Protein AF-A0A9N9K4D1-F1 (afdb_monomer_lite)

Sequence (151 aa):
GSLPDEQDFEDFVATLTITPLHAVIENVVPFFRRSTDPDLLTKFQVMIRQCEQNSAFESTFMRVCDALDMLQRVEKALRFDKRLMDEYLRAMQFDNASASHQQVWNGLQRFLNEECDPITKRGMERVFAEQKASDEFGLSDEVLAVAYSLI

Radius of gyration: 17.51 Å; chains: 1; bounding box: 44×32×50 Å

pLDDT: mean 74.33, std 14.64, range [34.03, 94.19]

Organism: NCBI:txid1348616

Structure (mmCIF, N/CA/C/O backbone):
data_AF-A0A9N9K4D1-F1
#
_entry.id   AF-A0A9N9K4D1-F1
#
loop_
_atom_site.group_PDB
_atom_site.id
_atom_site.type_symbol
_atom_site.label_atom_id
_atom_site.label_alt_id
_atom_site.label_comp_id
_atom_site.label_asym_id
_atom_site.label_entity_id
_atom_site.label_seq_id
_atom_site.pdbx_PDB_ins_code
_atom_site.Cartn_x
_atom_site.Cartn_y
_atom_site.Cartn_z
_atom_site.occupancy
_atom_site.B_iso_or_equiv
_atom_site.auth_seq_id
_atom_site.auth_comp_id
_atom_site.auth_asym_id
_atom_site.auth_atom_id
_atom_site.pdbx_PDB_model_num
ATOM 1 N N . GLY A 1 1 ? 15.802 6.070 -19.391 1.00 34.03 1 GLY A N 1
ATOM 2 C CA . GLY A 1 1 ? 15.276 6.917 -18.313 1.00 34.03 1 GLY A CA 1
ATOM 3 C C . GLY A 1 1 ? 15.960 6.472 -17.054 1.00 34.03 1 GLY A C 1
ATOM 4 O O . GLY A 1 1 ? 15.953 5.274 -16.799 1.00 34.03 1 GLY A O 1
ATOM 5 N N . SER A 1 2 ? 16.657 7.377 -16.378 1.00 35.16 2 SER A N 1
ATOM 6 C CA . SER A 1 2 ? 17.198 7.124 -15.044 1.00 35.16 2 SER A CA 1
ATOM 7 C C . SER A 1 2 ? 16.043 6.865 -14.076 1.00 35.16 2 SER A C 1
ATOM 9 O O . SER A 1 2 ? 14.958 7.420 -14.248 1.00 35.16 2 SER A O 1
ATOM 11 N N . LEU A 1 3 ? 16.275 5.962 -13.123 1.00 39.91 3 LEU A N 1
ATOM 12 C CA . LEU A 1 3 ? 15.374 5.708 -12.000 1.00 39.91 3 LEU A CA 1
ATOM 13 C C . LEU A 1 3 ? 15.122 7.025 -11.234 1.00 39.91 3 LEU A C 1
ATOM 15 O O . LEU A 1 3 ? 15.994 7.893 -11.269 1.00 39.91 3 LEU A O 1
ATOM 19 N N . PRO A 1 4 ? 13.955 7.190 -10.586 1.00 44.19 4 PRO A N 1
ATOM 20 C CA . PRO A 1 4 ? 13.708 8.324 -9.695 1.00 44.19 4 PRO A CA 1
ATOM 21 C C . PRO A 1 4 ? 14.766 8.359 -8.581 1.00 44.19 4 PRO A C 1
ATOM 23 O O . PRO A 1 4 ? 15.191 7.298 -8.114 1.00 44.19 4 PRO A O 1
ATOM 26 N N . ASP A 1 5 ? 15.217 9.561 -8.216 1.00 55.72 5 ASP A N 1
ATOM 27 C CA . ASP A 1 5 ? 16.294 9.752 -7.248 1.00 55.72 5 ASP A CA 1
ATOM 28 C C . ASP A 1 5 ? 15.827 9.367 -5.831 1.00 55.72 5 ASP A C 1
ATOM 30 O O . ASP A 1 5 ? 14.640 9.400 -5.506 1.00 55.72 5 ASP A O 1
ATOM 34 N N . GLU A 1 6 ? 16.787 8.981 -4.985 1.00 49.94 6 GLU A N 1
ATOM 35 C CA . GLU A 1 6 ? 16.603 8.527 -3.591 1.00 49.94 6 GLU A CA 1
ATOM 36 C C . GLU A 1 6 ? 15.783 9.530 -2.752 1.00 49.94 6 GLU A C 1
ATOM 38 O O . GLU A 1 6 ? 14.983 9.138 -1.906 1.00 49.94 6 GLU A O 1
ATOM 43 N N . GLN A 1 7 ? 15.929 10.819 -3.070 1.00 46.53 7 GLN A N 1
ATOM 44 C CA . GLN A 1 7 ? 15.251 11.953 -2.443 1.00 46.53 7 GLN A CA 1
ATOM 45 C C . GLN A 1 7 ? 13.727 11.925 -2.651 1.00 46.53 7 GLN A C 1
ATOM 47 O O . GLN A 1 7 ? 12.960 12.197 -1.733 1.00 46.53 7 GLN A O 1
ATOM 52 N N . ASP A 1 8 ? 13.280 11.534 -3.843 1.00 50.09 8 ASP A N 1
ATOM 53 C CA . ASP A 1 8 ? 11.873 11.656 -4.229 1.00 50.09 8 ASP A CA 1
ATOM 54 C C . ASP A 1 8 ? 11.002 10.544 -3.620 1.00 50.09 8 ASP A C 1
ATOM 56 O O . ASP A 1 8 ? 9.782 10.658 -3.510 1.00 50.09 8 ASP A O 1
ATOM 60 N N . PHE A 1 9 ? 11.635 9.438 -3.222 1.00 49.41 9 PHE A N 1
ATOM 61 C CA . PHE A 1 9 ? 10.978 8.325 -2.541 1.00 49.41 9 PHE A CA 1
ATOM 62 C C . PHE A 1 9 ? 10.927 8.534 -1.019 1.00 49.41 9 PHE A C 1
ATOM 64 O O . PHE A 1 9 ? 10.004 8.048 -0.364 1.00 49.41 9 PHE A O 1
ATOM 71 N N . GLU A 1 10 ? 11.886 9.271 -0.446 1.00 48.44 10 GLU A N 1
ATOM 72 C CA . GLU A 1 10 ? 11.836 9.712 0.955 1.00 48.44 10 GLU A CA 1
ATOM 73 C C . GLU A 1 10 ? 10.666 10.680 1.193 1.00 48.44 10 GLU A C 1
ATOM 75 O O . GLU A 1 10 ? 9.950 10.539 2.187 1.00 48.44 10 GLU A O 1
ATOM 80 N N . ASP A 1 11 ? 10.396 11.580 0.243 1.00 48.16 11 ASP A N 1
ATOM 81 C CA . ASP A 1 11 ? 9.263 12.512 0.307 1.00 48.16 11 ASP A CA 1
ATOM 82 C C . ASP A 1 11 ? 7.894 11.801 0.228 1.00 48.16 11 ASP A C 1
ATOM 84 O O . ASP A 1 11 ? 6.954 12.187 0.931 1.00 48.16 11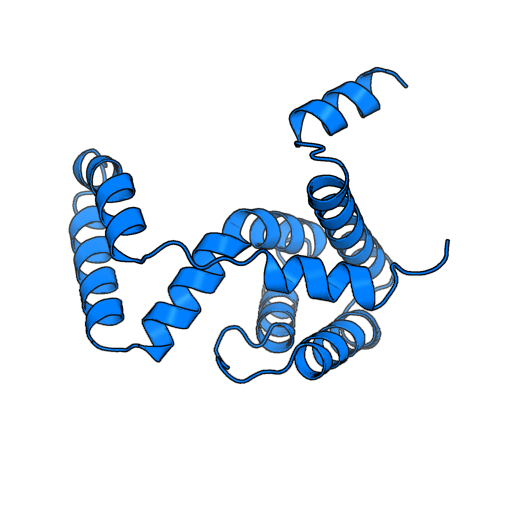 ASP A O 1
ATOM 88 N N . PHE A 1 12 ? 7.788 10.705 -0.538 1.00 49.97 12 PHE A N 1
ATOM 89 C CA . PHE A 1 12 ? 6.596 9.840 -0.589 1.00 49.97 12 PHE A CA 1
ATOM 90 C C . PHE A 1 12 ? 6.286 9.183 0.767 1.00 49.97 12 PHE A C 1
ATOM 92 O O . PHE A 1 12 ? 5.137 9.123 1.204 1.00 49.97 12 PHE A O 1
ATOM 99 N N . VAL A 1 13 ? 7.307 8.702 1.479 1.00 51.03 13 VAL A N 1
ATOM 100 C CA . VAL A 1 13 ? 7.095 8.083 2.797 1.00 51.03 13 VAL A CA 1
ATOM 101 C C . VAL A 1 13 ? 6.852 9.146 3.875 1.00 51.03 13 VAL A C 1
ATOM 103 O O . VAL A 1 13 ? 6.092 8.905 4.814 1.00 51.03 13 VAL A O 1
ATOM 106 N N . ALA A 1 14 ? 7.422 10.344 3.724 1.00 43.22 14 ALA A N 1
ATOM 107 C CA . ALA A 1 14 ? 7.186 11.475 4.619 1.00 43.22 14 ALA A CA 1
ATOM 108 C C . ALA A 1 14 ? 5.772 12.083 4.488 1.00 43.22 14 ALA A C 1
ATOM 110 O O . ALA A 1 14 ? 5.254 12.631 5.462 1.00 43.22 14 ALA A O 1
ATOM 111 N N . THR A 1 15 ? 5.127 11.962 3.321 1.00 46.03 15 THR A N 1
ATOM 112 C CA . THR A 1 15 ? 3.741 12.413 3.074 1.00 46.03 15 THR A CA 1
ATOM 113 C C . THR A 1 15 ? 2.665 11.446 3.572 1.00 46.03 15 THR A C 1
ATOM 115 O O . THR A 1 15 ? 1.489 11.812 3.596 1.00 46.03 15 THR A O 1
ATOM 118 N N . LEU A 1 16 ? 3.044 10.277 4.104 1.00 48.91 16 LEU A N 1
ATOM 119 C CA . LEU A 1 16 ? 2.185 9.438 4.951 1.00 48.91 16 LEU A CA 1
ATOM 120 C C . LEU A 1 16 ? 1.978 10.105 6.326 1.00 48.91 16 LEU A C 1
ATOM 122 O O . LEU A 1 16 ? 2.314 9.558 7.380 1.00 48.91 16 LEU A O 1
ATOM 126 N N . THR A 1 17 ? 1.450 11.330 6.341 1.00 47.69 17 THR A N 1
ATOM 127 C CA . THR A 1 17 ? 0.908 11.943 7.552 1.00 47.69 17 THR A CA 1
ATOM 128 C C . THR A 1 17 ? -0.265 11.098 8.016 1.00 47.69 17 THR A C 1
ATOM 130 O O . THR A 1 17 ? -1.346 11.161 7.440 1.00 47.69 17 THR A O 1
ATOM 133 N N . ILE A 1 18 ? -0.027 10.310 9.064 1.00 55.22 18 ILE A N 1
ATOM 134 C CA . ILE A 1 18 ? -1.015 9.405 9.646 1.00 55.22 18 ILE A CA 1
ATOM 135 C C . ILE A 1 18 ? -2.240 10.222 10.058 1.00 55.22 18 ILE A C 1
ATOM 137 O O . ILE A 1 18 ? -2.186 11.014 11.007 1.00 55.22 18 ILE A O 1
ATOM 141 N N . THR A 1 19 ? -3.357 10.025 9.357 1.00 63.09 19 THR A N 1
ATOM 142 C CA . THR A 1 19 ? -4.639 10.581 9.794 1.00 63.09 19 THR A CA 1
ATOM 143 C C . THR A 1 19 ? -4.954 9.994 11.173 1.00 63.09 19 THR A C 1
ATOM 145 O O . THR A 1 19 ? -4.863 8.782 11.351 1.00 63.09 19 THR A O 1
ATOM 148 N N . PRO A 1 20 ? -5.325 10.788 12.189 1.00 68.12 20 PRO A N 1
ATOM 149 C CA . PRO A 1 20 ? -5.636 10.230 13.499 1.00 68.12 20 PRO A CA 1
ATOM 150 C C . PRO A 1 20 ? -6.768 9.195 13.411 1.00 68.12 20 PRO A C 1
ATOM 152 O O . PRO A 1 20 ? -7.814 9.483 12.826 1.00 68.12 20 PRO A O 1
ATOM 155 N N . LEU A 1 21 ? -6.603 8.023 14.040 1.00 73.12 21 LEU A N 1
ATOM 156 C CA . LEU A 1 21 ? -7.580 6.925 13.984 1.00 73.12 21 LEU A CA 1
ATOM 157 C C . LEU A 1 21 ? -9.007 7.391 14.329 1.00 73.12 21 LEU A C 1
ATOM 159 O O . LEU A 1 21 ? -9.966 7.014 13.657 1.00 73.12 21 LEU A O 1
ATOM 163 N N . HIS A 1 22 ? -9.156 8.260 15.335 1.00 77.31 22 HIS A N 1
ATOM 164 C CA . HIS A 1 22 ? -10.460 8.803 15.730 1.00 77.31 22 HIS A CA 1
ATOM 165 C C . HIS A 1 22 ? -11.156 9.568 14.591 1.00 77.31 22 HIS A C 1
ATOM 167 O O . HIS A 1 22 ? -12.356 9.395 14.384 1.00 77.31 22 HIS A O 1
ATOM 173 N N . ALA A 1 23 ? -10.406 10.353 13.814 1.00 72.00 23 ALA A N 1
ATOM 174 C CA . ALA A 1 23 ? -10.939 11.113 12.691 1.00 72.00 23 ALA A CA 1
ATOM 175 C C . ALA A 1 23 ? -11.373 10.181 11.553 1.00 72.00 23 ALA A C 1
ATOM 177 O O . ALA A 1 23 ? -12.410 10.405 10.930 1.00 72.00 23 ALA A O 1
ATOM 178 N N . VAL A 1 24 ? -10.634 9.094 11.308 1.00 71.19 24 VAL A N 1
ATOM 179 C CA . VAL A 1 24 ? -11.053 8.065 10.345 1.00 71.19 24 VAL A CA 1
ATOM 180 C C . VAL A 1 24 ? -12.365 7.430 10.796 1.00 71.19 24 VAL A C 1
ATOM 182 O O . VAL A 1 24 ? -13.329 7.422 10.031 1.00 71.19 24 VAL A O 1
ATOM 185 N N . ILE A 1 25 ? -12.442 6.973 12.050 1.00 79.06 25 ILE A N 1
ATOM 186 C CA . ILE A 1 25 ? -13.633 6.317 12.611 1.00 79.06 25 ILE A CA 1
ATOM 187 C C . ILE A 1 25 ? -14.876 7.193 12.451 1.00 79.06 25 ILE A C 1
ATOM 189 O O . ILE A 1 25 ? -15.893 6.718 11.943 1.00 79.06 25 ILE A O 1
ATOM 193 N N . GLU A 1 26 ? -14.813 8.462 12.854 1.00 79.00 26 GLU A N 1
ATOM 194 C CA . GLU A 1 26 ? -15.959 9.375 12.773 1.00 79.00 26 GLU A CA 1
ATOM 195 C C . GLU A 1 26 ? -16.480 9.540 11.341 1.00 79.00 26 GLU A C 1
ATOM 197 O O . GLU A 1 26 ? -17.696 9.545 11.123 1.00 79.00 26 GLU A O 1
ATOM 202 N N . ASN A 1 27 ? -15.576 9.590 10.361 1.00 73.88 27 ASN A N 1
ATOM 203 C CA . ASN A 1 27 ? -15.927 9.741 8.953 1.00 73.88 27 ASN A CA 1
ATOM 204 C C . ASN A 1 27 ? -16.501 8.458 8.335 1.00 73.88 27 ASN A C 1
ATOM 206 O O . ASN A 1 27 ? -17.411 8.536 7.506 1.00 73.88 27 ASN A O 1
ATOM 210 N N . VAL A 1 28 ? -16.023 7.275 8.739 1.00 77.56 28 VAL A N 1
ATOM 211 C CA . VAL A 1 28 ? -16.458 6.007 8.125 1.00 77.56 28 VAL A CA 1
ATOM 212 C C . VAL A 1 28 ? -17.631 5.318 8.832 1.00 77.56 28 VAL A C 1
ATOM 214 O O . VAL A 1 28 ? -18.403 4.610 8.181 1.00 77.56 28 VAL A O 1
ATOM 217 N N . VAL A 1 29 ? -17.851 5.552 10.132 1.00 79.62 29 VAL A N 1
ATOM 218 C CA . VAL A 1 29 ? -18.969 4.960 10.902 1.00 79.62 29 VAL A CA 1
ATOM 219 C C . VAL A 1 29 ? -20.342 5.115 10.221 1.00 79.62 29 VAL A C 1
ATOM 221 O O . VAL A 1 29 ? -21.105 4.140 10.211 1.00 79.62 29 VAL A O 1
ATOM 224 N N . PRO A 1 30 ? -20.706 6.276 9.634 1.00 82.12 30 PRO A N 1
ATOM 225 C CA . PRO A 1 30 ? -21.982 6.434 8.939 1.00 82.12 30 PRO A CA 1
ATOM 226 C C . PRO A 1 30 ? -22.181 5.468 7.764 1.00 82.12 30 PRO A C 1
ATOM 228 O O . PRO A 1 30 ? -23.315 5.054 7.527 1.00 82.12 30 PRO A O 1
ATOM 231 N N . PHE A 1 31 ? -21.116 5.080 7.056 1.00 81.38 31 PHE A N 1
ATOM 232 C CA . PHE A 1 31 ? -21.191 4.122 5.947 1.00 81.38 31 PHE A CA 1
ATOM 233 C C . PHE A 1 31 ? -21.509 2.719 6.458 1.00 81.38 31 PHE A C 1
ATOM 235 O O . PHE A 1 31 ? -22.443 2.080 5.977 1.00 81.38 31 PHE A O 1
ATOM 242 N N . PHE A 1 32 ? -20.812 2.281 7.507 1.00 79.81 32 PHE A N 1
ATOM 243 C CA . PHE A 1 32 ? -21.044 0.979 8.129 1.00 79.81 32 PHE A CA 1
ATOM 244 C C . PHE A 1 32 ? -22.442 0.858 8.742 1.00 79.81 32 PHE A C 1
ATOM 246 O O . PHE A 1 32 ? -23.068 -0.193 8.639 1.00 79.81 32 PHE A O 1
ATOM 253 N N . ARG A 1 33 ? -22.979 1.944 9.315 1.00 77.94 33 ARG A N 1
ATOM 254 C CA . ARG A 1 33 ? -24.358 1.986 9.840 1.00 77.94 33 ARG A CA 1
ATOM 255 C C . ARG A 1 33 ? -25.437 1.895 8.760 1.00 77.94 33 ARG A C 1
ATOM 257 O O . ARG A 1 33 ? -26.556 1.504 9.071 1.00 77.94 33 ARG A O 1
ATOM 264 N N . ARG A 1 34 ? -25.130 2.310 7.529 1.00 81.25 34 ARG A N 1
ATOM 265 C CA . ARG A 1 34 ? -26.060 2.297 6.385 1.00 81.25 34 ARG A CA 1
ATOM 266 C C . ARG A 1 34 ? -25.901 1.056 5.507 1.00 81.25 34 ARG A C 1
ATOM 268 O O . ARG A 1 34 ? -26.637 0.916 4.534 1.00 81.25 34 ARG A O 1
ATOM 275 N N . SER A 1 35 ? -24.944 0.190 5.831 1.00 82.00 35 SER A N 1
ATOM 276 C CA . SER A 1 35 ? -24.709 -1.054 5.110 1.00 82.00 35 SER A CA 1
ATOM 277 C C . SER A 1 35 ? -25.934 -1.965 5.169 1.00 82.00 35 SER A C 1
ATOM 279 O O . SER A 1 35 ? -26.612 -2.055 6.191 1.00 82.00 35 SER A O 1
ATOM 281 N N . THR A 1 36 ? -26.193 -2.668 4.070 1.00 79.56 36 THR A N 1
ATOM 282 C CA . THR A 1 36 ? -27.192 -3.740 4.004 1.00 79.56 36 THR A CA 1
ATOM 283 C C . THR A 1 36 ? -26.685 -5.052 4.609 1.00 79.56 36 THR A C 1
ATOM 285 O O . THR A 1 36 ? -27.492 -5.944 4.862 1.00 79.56 36 THR A O 1
ATOM 288 N N . ASP A 1 37 ? -25.376 -5.170 4.861 1.00 83.12 37 ASP A N 1
ATOM 289 C CA . ASP A 1 37 ? -24.777 -6.275 5.615 1.00 83.12 37 ASP A CA 1
ATOM 290 C C . ASP A 1 37 ? -24.899 -6.000 7.130 1.00 83.12 37 ASP A C 1
ATOM 292 O O . ASP A 1 37 ? -24.256 -5.065 7.629 1.00 83.12 37 ASP A O 1
ATOM 296 N N . PRO A 1 38 ? -25.695 -6.798 7.870 1.00 77.06 38 PRO A N 1
ATOM 297 C CA . PRO A 1 38 ? -25.948 -6.588 9.293 1.00 77.06 38 PRO A CA 1
ATOM 298 C C . PRO A 1 38 ? -24.712 -6.820 10.174 1.00 77.06 38 PRO A C 1
ATOM 300 O O . PRO A 1 38 ? -24.630 -6.247 11.260 1.00 77.06 38 PRO A O 1
ATOM 303 N N . ASP A 1 39 ? -23.735 -7.604 9.714 1.00 85.88 39 ASP A N 1
ATOM 304 C CA . ASP A 1 39 ? -22.543 -7.937 10.499 1.00 85.88 39 ASP A CA 1
ATOM 305 C C . ASP A 1 39 ? -21.414 -6.925 10.301 1.00 85.88 39 ASP A C 1
ATOM 307 O O . ASP A 1 39 ? -20.457 -6.890 11.080 1.00 85.88 39 ASP A O 1
ATOM 311 N N . LEU A 1 40 ? -21.488 -6.108 9.250 1.00 79.88 40 LEU A N 1
ATOM 312 C CA . LEU A 1 40 ? -20.390 -5.235 8.850 1.00 79.88 40 LEU A CA 1
ATOM 313 C C . LEU A 1 40 ? -20.070 -4.187 9.923 1.00 79.88 40 LEU A C 1
ATOM 315 O O . LEU A 1 40 ? -18.902 -3.953 10.230 1.00 79.88 40 LEU A O 1
ATOM 319 N N . LEU A 1 41 ? -21.099 -3.608 10.551 1.00 82.38 41 LEU A N 1
ATOM 320 C CA . LEU A 1 41 ? -20.918 -2.664 11.65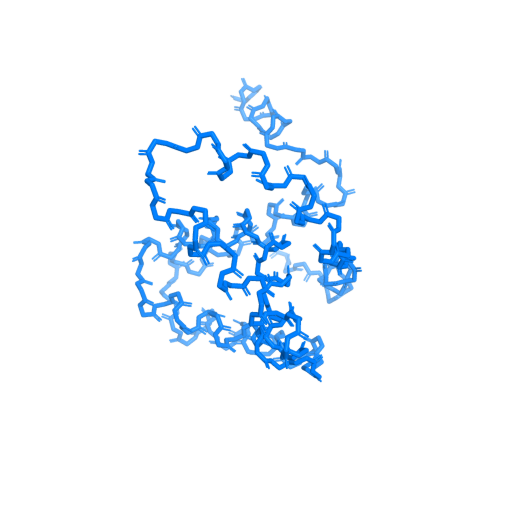5 1.00 82.38 41 LEU A CA 1
ATOM 321 C C . LEU A 1 41 ? -20.275 -3.339 12.872 1.00 82.38 41 LEU A C 1
ATOM 323 O O . LEU A 1 41 ? -19.384 -2.764 13.495 1.00 82.38 41 LEU A O 1
ATOM 327 N N . THR A 1 42 ? -20.694 -4.561 13.200 1.00 85.88 42 THR A N 1
ATOM 328 C CA . THR A 1 42 ? -20.127 -5.323 14.318 1.00 85.88 42 THR A CA 1
ATOM 329 C C . THR A 1 42 ? -18.667 -5.684 14.055 1.00 85.88 42 THR A C 1
ATOM 331 O O . THR A 1 42 ? -17.827 -5.482 14.929 1.00 85.88 42 THR A O 1
ATOM 334 N N . LYS A 1 43 ? -18.331 -6.145 12.845 1.00 84.12 43 LYS A N 1
ATOM 335 C CA . LYS A 1 43 ? -16.945 -6.428 12.435 1.00 84.12 43 LYS A CA 1
ATOM 336 C C . LYS A 1 43 ? -16.076 -5.173 12.507 1.00 84.12 43 LYS A C 1
ATOM 338 O O . LYS A 1 43 ? -14.987 -5.226 13.072 1.00 84.12 43 LYS A O 1
ATOM 343 N N . PHE A 1 44 ? -16.583 -4.040 12.017 1.00 83.81 44 PHE A N 1
ATOM 344 C CA . PHE A 1 44 ? -15.899 -2.753 12.119 1.00 83.81 44 PHE A CA 1
ATOM 345 C C . PHE A 1 44 ? -15.643 -2.363 13.584 1.00 83.81 44 PHE A C 1
ATOM 347 O O . PHE A 1 44 ? -14.519 -2.040 13.948 1.00 83.81 44 PHE A O 1
ATOM 354 N N . GLN A 1 45 ? -16.643 -2.478 14.462 1.00 81.94 45 GLN A N 1
ATOM 355 C CA . GLN A 1 45 ? -16.484 -2.192 15.895 1.00 81.94 45 GLN A CA 1
ATOM 356 C C . GLN A 1 45 ? -15.467 -3.111 16.586 1.00 81.94 45 GLN A C 1
ATOM 358 O O . GLN A 1 45 ? -14.715 -2.652 17.444 1.00 81.94 45 GLN A O 1
ATOM 363 N N . VAL A 1 46 ? -15.432 -4.399 16.228 1.00 85.62 46 VAL A N 1
ATOM 364 C CA . VAL A 1 46 ? -14.424 -5.342 16.739 1.00 85.62 46 VAL A CA 1
ATOM 365 C C . VAL A 1 46 ? -13.025 -4.923 16.292 1.00 85.62 46 VAL A C 1
ATOM 367 O O . VAL A 1 46 ? -12.115 -4.898 17.115 1.00 85.62 46 VAL A O 1
ATOM 370 N N . MET A 1 47 ? -12.864 -4.548 15.024 1.00 84.19 47 MET A N 1
ATOM 371 C CA . MET A 1 47 ? -11.593 -4.080 14.471 1.00 84.19 47 MET A CA 1
ATOM 372 C C . MET A 1 47 ? -11.103 -2.801 15.162 1.00 84.19 47 MET A C 1
ATOM 374 O O . MET A 1 47 ? -9.953 -2.750 15.582 1.00 84.19 47 MET A O 1
ATOM 378 N N . ILE A 1 48 ? -11.979 -1.813 15.373 1.00 85.12 48 ILE A N 1
ATOM 379 C CA . ILE A 1 48 ? -11.619 -0.578 16.089 1.00 85.12 48 ILE A CA 1
ATOM 380 C C . ILE A 1 48 ? -11.164 -0.866 17.520 1.00 85.12 48 ILE A C 1
ATOM 382 O O . ILE A 1 48 ? -10.139 -0.343 17.947 1.00 85.12 48 ILE A O 1
ATOM 386 N N . ARG A 1 49 ? -11.851 -1.763 18.239 1.00 85.81 49 ARG A N 1
ATOM 387 C CA . ARG A 1 49 ? -11.409 -2.181 19.579 1.00 85.81 49 ARG A CA 1
ATOM 388 C C . ARG A 1 49 ? -10.029 -2.835 19.569 1.00 85.81 49 ARG A C 1
ATOM 390 O O . ARG A 1 49 ? -9.292 -2.681 20.534 1.00 85.81 49 ARG A O 1
ATOM 397 N N . GLN A 1 50 ? -9.683 -3.577 18.516 1.00 84.50 50 GLN A N 1
ATOM 398 C CA . GLN A 1 50 ? -8.341 -4.148 18.373 1.00 84.50 50 GLN A CA 1
ATOM 399 C C . GLN A 1 50 ? -7.291 -3.057 18.138 1.00 84.50 50 GLN A C 1
ATOM 401 O O . GLN A 1 50 ? -6.225 -3.131 18.743 1.00 84.50 50 GLN A O 1
ATOM 406 N N . CYS A 1 51 ? -7.595 -2.029 17.337 1.00 84.12 51 CYS A N 1
ATOM 407 C CA . CYS A 1 51 ? -6.708 -0.873 17.170 1.00 84.12 51 CYS A CA 1
ATOM 408 C C . CYS A 1 51 ? -6.472 -0.155 18.506 1.00 84.12 51 CYS A C 1
ATOM 410 O O . CYS A 1 51 ? -5.328 0.020 18.906 1.00 84.12 51 CYS A O 1
ATOM 412 N N . GLU A 1 52 ? -7.534 0.152 19.256 1.00 82.38 52 GLU A N 1
ATOM 413 C CA . GLU A 1 52 ? -7.434 0.826 20.563 1.00 82.38 52 GLU A CA 1
ATOM 414 C C . GLU A 1 52 ? -6.615 0.033 21.602 1.00 82.38 52 GLU A C 1
ATOM 416 O O . GLU A 1 52 ? -6.040 0.611 22.523 1.00 82.38 52 GLU A O 1
ATOM 421 N N . GLN A 1 53 ? -6.576 -1.299 21.486 1.00 86.31 53 GLN A N 1
ATOM 422 C CA . GLN A 1 53 ? -5.887 -2.189 22.429 1.00 86.31 53 GLN A CA 1
ATOM 423 C C . GLN A 1 53 ? -4.453 -2.533 22.012 1.00 86.31 53 GLN A C 1
ATOM 425 O O . GLN A 1 53 ? -3.679 -3.014 22.842 1.00 86.31 53 GLN A O 1
ATOM 430 N N . ASN A 1 54 ? -4.092 -2.323 20.746 1.00 84.44 54 ASN A N 1
ATOM 431 C CA . ASN A 1 54 ? -2.811 -2.730 20.186 1.00 84.44 54 ASN A CA 1
ATOM 432 C C . ASN A 1 54 ? -2.260 -1.640 19.260 1.00 84.44 54 ASN A C 1
ATOM 434 O O . ASN A 1 54 ? -2.592 -1.580 18.078 1.00 84.44 54 ASN A O 1
ATOM 438 N N . SER A 1 55 ? -1.346 -0.831 19.795 1.00 78.25 55 SER A N 1
ATOM 439 C CA . SER A 1 55 ? -0.730 0.293 19.080 1.00 78.25 55 SER A CA 1
ATOM 440 C C . SER A 1 55 ? 0.067 -0.120 17.838 1.00 78.25 55 SER A C 1
ATOM 442 O O . SER A 1 55 ? 0.152 0.647 16.880 1.00 78.25 55 SER A O 1
ATOM 444 N N . ALA A 1 56 ? 0.636 -1.330 17.815 1.00 77.00 56 ALA A N 1
ATOM 445 C CA . ALA A 1 56 ? 1.309 -1.846 16.625 1.00 77.00 56 ALA A CA 1
ATOM 446 C C . ALA A 1 56 ? 0.290 -2.160 15.522 1.00 77.00 56 ALA A C 1
ATOM 448 O O . ALA A 1 56 ? 0.485 -1.769 14.375 1.00 77.00 56 ALA A O 1
ATOM 449 N N . PHE A 1 57 ? -0.828 -2.795 15.885 1.00 80.25 57 PHE A N 1
ATOM 450 C CA . PHE A 1 57 ? -1.919 -3.066 14.953 1.00 80.25 57 PHE A CA 1
ATOM 451 C C . PHE A 1 57 ? -2.582 -1.779 14.452 1.00 80.25 57 PHE A C 1
ATOM 453 O O . PHE A 1 57 ? -2.811 -1.664 13.254 1.00 80.25 57 PHE A O 1
ATOM 460 N N . GLU A 1 58 ? -2.833 -0.801 15.327 1.00 81.25 58 GLU A N 1
ATOM 461 C CA . GLU A 1 58 ? -3.320 0.529 14.937 1.00 81.25 58 GLU A CA 1
ATOM 462 C C . GLU A 1 58 ? -2.394 1.182 13.907 1.00 81.25 58 GLU A C 1
ATOM 464 O O . GLU A 1 58 ? -2.853 1.598 12.846 1.00 81.25 58 GLU A O 1
ATOM 469 N N . SER A 1 59 ? -1.090 1.229 14.191 1.00 75.94 59 SER A N 1
ATOM 470 C CA . SER A 1 59 ? -0.096 1.828 13.296 1.00 75.94 59 SER A CA 1
ATOM 471 C C . SER A 1 59 ? -0.077 1.145 11.926 1.00 75.94 59 SER A C 1
ATOM 473 O O . SER A 1 59 ? -0.143 1.812 10.894 1.00 75.94 59 SER A O 1
ATOM 475 N N . THR A 1 60 ? -0.063 -0.190 11.896 1.00 76.94 60 THR A N 1
ATOM 476 C CA . THR A 1 60 ? -0.127 -0.957 10.646 1.00 76.94 60 THR A CA 1
ATOM 477 C C . THR A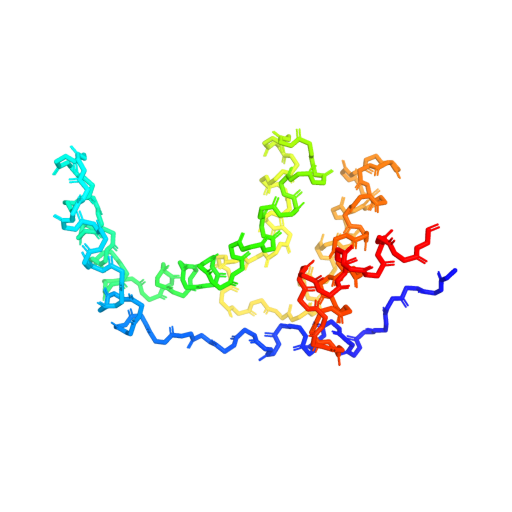 1 60 ? -1.444 -0.732 9.907 1.00 76.94 60 THR A C 1
ATOM 479 O O . THR A 1 60 ? -1.429 -0.509 8.699 1.00 76.94 60 THR A O 1
ATOM 482 N N . PHE A 1 61 ? -2.580 -0.753 10.606 1.00 78.88 61 PHE A N 1
ATOM 483 C CA . PHE A 1 61 ? -3.898 -0.527 10.014 1.00 78.88 61 PHE A CA 1
ATOM 484 C C . PHE A 1 61 ? -3.990 0.855 9.365 1.00 78.88 61 PHE A C 1
ATOM 486 O O . PHE A 1 61 ? -4.407 0.962 8.216 1.00 78.88 61 PHE A O 1
ATOM 493 N N . MET A 1 62 ? -3.531 1.895 10.061 1.00 77.44 62 MET A N 1
ATOM 494 C CA . MET A 1 62 ? -3.517 3.256 9.533 1.00 77.44 62 MET A CA 1
ATOM 495 C C . MET A 1 62 ? -2.622 3.386 8.300 1.00 77.44 62 MET A C 1
ATOM 497 O O . MET A 1 62 ? -3.068 3.914 7.288 1.00 77.44 62 MET A O 1
ATOM 501 N N . ARG A 1 63 ? -1.411 2.811 8.328 1.00 73.56 63 ARG A N 1
ATOM 502 C CA . ARG A 1 63 ? -0.520 2.783 7.155 1.00 73.56 63 ARG A CA 1
ATOM 503 C C . ARG A 1 63 ? -1.155 2.075 5.955 1.00 73.56 63 ARG A C 1
ATOM 505 O O . ARG A 1 63 ? -0.964 2.506 4.824 1.00 73.56 63 ARG A O 1
ATOM 512 N N . VAL A 1 64 ? -1.912 1.001 6.188 1.00 76.75 64 VAL A N 1
ATOM 513 C CA . VAL A 1 64 ? -2.651 0.295 5.128 1.00 76.75 64 VAL A CA 1
ATOM 514 C C . VAL A 1 64 ? -3.802 1.147 4.591 1.00 76.75 64 VAL A C 1
ATOM 516 O O . VAL A 1 64 ? -4.006 1.177 3.381 1.00 76.75 64 VAL A O 1
ATOM 519 N N . CYS A 1 65 ? -4.543 1.841 5.459 1.00 76.75 65 CYS A N 1
ATOM 520 C CA . CYS A 1 65 ? -5.607 2.754 5.044 1.00 76.75 65 CYS A CA 1
ATOM 521 C C . CYS A 1 65 ? -5.070 3.905 4.188 1.00 76.75 65 CYS A C 1
ATOM 523 O O . CYS A 1 65 ? -5.640 4.176 3.135 1.00 76.75 65 CYS A O 1
ATOM 525 N N . ASP A 1 66 ? -3.967 4.528 4.603 1.00 72.75 66 ASP A N 1
ATOM 526 C CA . ASP A 1 66 ? -3.344 5.631 3.866 1.00 72.75 66 ASP A CA 1
ATOM 527 C C . ASP A 1 66 ? -2.757 5.153 2.522 1.00 72.75 66 ASP A C 1
ATOM 529 O O . ASP A 1 66 ? -2.799 5.871 1.527 1.00 72.75 66 ASP A O 1
ATOM 533 N N . ALA A 1 67 ? -2.269 3.910 2.453 1.00 75.19 67 ALA A N 1
ATOM 534 C CA . ALA A 1 67 ? -1.710 3.326 1.233 1.00 75.19 67 ALA A CA 1
ATOM 535 C C . ALA A 1 67 ? -2.743 2.618 0.333 1.00 75.19 67 ALA A C 1
ATOM 537 O O . ALA A 1 67 ? -2.351 2.018 -0.668 1.00 75.19 67 ALA A O 1
ATOM 538 N N . LEU A 1 68 ? -4.042 2.631 0.659 1.00 79.50 68 LEU A N 1
ATOM 539 C CA . LEU A 1 68 ? -5.032 1.742 0.033 1.00 79.50 68 LEU A CA 1
ATOM 540 C C . LEU A 1 68 ? -5.113 1.898 -1.494 1.00 79.50 68 LEU A C 1
ATOM 542 O O . LEU A 1 68 ? -5.115 0.899 -2.216 1.00 79.50 68 LEU A O 1
ATOM 546 N N . ASP A 1 69 ? -5.141 3.134 -1.991 1.00 77.69 69 ASP A N 1
ATOM 547 C CA . ASP A 1 69 ? -5.218 3.413 -3.431 1.00 77.69 69 ASP A CA 1
ATOM 548 C C . ASP A 1 69 ? -3.965 2.919 -4.164 1.00 77.69 69 ASP A C 1
ATOM 550 O O . ASP A 1 69 ? -4.044 2.310 -5.237 1.00 77.69 69 ASP A O 1
ATOM 554 N N . MET A 1 70 ? -2.800 3.094 -3.538 1.00 80.69 70 MET A N 1
ATOM 555 C CA . MET A 1 70 ? -1.532 2.586 -4.046 1.00 80.69 70 MET A CA 1
ATOM 556 C C . MET A 1 70 ? -1.504 1.052 -4.054 1.00 80.69 70 MET A C 1
ATOM 558 O O . MET A 1 70 ? -1.131 0.441 -5.058 1.00 80.69 70 MET A O 1
ATOM 562 N N . LEU A 1 71 ? -1.968 0.413 -2.977 1.00 84.44 71 LEU A N 1
ATOM 563 C CA . LEU A 1 71 ? -2.059 -1.045 -2.870 1.00 84.44 71 LEU A CA 1
ATOM 564 C C . LEU A 1 71 ? -2.955 -1.641 -3.961 1.00 84.44 71 LEU A C 1
ATOM 566 O O . LEU A 1 71 ? -2.617 -2.686 -4.513 1.00 84.44 71 LEU A O 1
ATOM 570 N N . GLN A 1 72 ? -4.041 -0.965 -4.345 1.00 84.69 72 GLN A N 1
ATOM 571 C CA . GLN A 1 72 ? -4.895 -1.404 -5.456 1.00 84.69 72 GLN A CA 1
ATOM 572 C C . GLN A 1 72 ? -4.195 -1.311 -6.820 1.00 84.69 72 GLN A C 1
ATOM 574 O O . GLN A 1 72 ? -4.395 -2.165 -7.688 1.00 84.69 72 GLN A O 1
ATOM 579 N N . ARG A 1 73 ? -3.380 -0.273 -7.049 1.00 84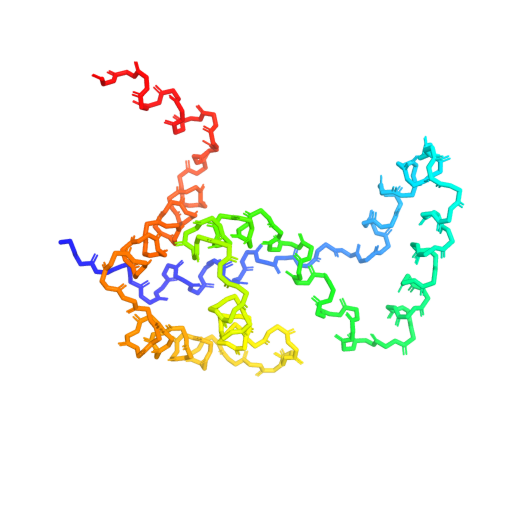.00 73 ARG A N 1
ATOM 580 C CA . ARG A 1 73 ? -2.586 -0.140 -8.285 1.00 84.00 73 ARG A CA 1
ATOM 581 C C . ARG A 1 73 ? -1.496 -1.204 -8.352 1.00 84.00 73 ARG A C 1
ATOM 583 O O . ARG A 1 73 ? -1.311 -1.819 -9.403 1.00 84.00 73 ARG A O 1
ATOM 590 N N . VAL A 1 74 ? -0.838 -1.467 -7.225 1.00 86.50 74 VAL A N 1
ATOM 591 C CA . VAL A 1 74 ? 0.141 -2.548 -7.077 1.00 86.50 74 VAL A CA 1
ATOM 592 C C . VAL A 1 74 ? -0.505 -3.907 -7.331 1.00 86.50 74 VAL A C 1
ATOM 594 O O . VAL A 1 74 ? -0.003 -4.663 -8.154 1.00 86.50 74 VAL A O 1
ATOM 597 N N . GLU A 1 75 ? -1.655 -4.203 -6.727 1.00 90.06 75 GLU A N 1
ATOM 598 C CA . GLU A 1 75 ? -2.361 -5.472 -6.934 1.00 90.06 75 GLU A CA 1
ATOM 599 C C . GLU A 1 75 ? -2.674 -5.716 -8.423 1.00 90.06 75 GLU A C 1
ATOM 601 O O . GLU A 1 75 ? -2.452 -6.812 -8.947 1.00 90.06 75 GLU A O 1
ATOM 606 N N . LYS A 1 76 ? -3.099 -4.670 -9.146 1.00 89.06 76 LYS A N 1
ATOM 607 C CA . LYS A 1 76 ? -3.300 -4.723 -10.604 1.00 89.06 76 LYS A CA 1
ATOM 608 C C . LYS A 1 76 ? -1.994 -4.962 -11.364 1.00 89.06 76 LYS A C 1
ATOM 610 O O . LYS A 1 76 ? -1.975 -5.780 -12.285 1.00 89.06 76 LYS A O 1
ATOM 615 N N . ALA A 1 77 ? -0.908 -4.278 -10.999 1.00 87.31 77 ALA A N 1
ATOM 616 C CA . ALA A 1 77 ? 0.406 -4.456 -11.625 1.00 87.31 77 ALA A CA 1
ATOM 617 C C . ALA A 1 77 ? 0.971 -5.869 -11.403 1.00 87.31 77 ALA A C 1
ATOM 619 O O . ALA A 1 77 ? 1.564 -6.447 -12.315 1.00 87.31 77 ALA A O 1
ATOM 620 N N . LEU A 1 78 ? 0.695 -6.455 -10.236 1.00 91.38 78 LEU A N 1
ATOM 621 C CA . LEU A 1 78 ? 1.002 -7.841 -9.882 1.00 91.38 78 LEU A CA 1
ATOM 622 C C . LEU A 1 78 ? -0.005 -8.851 -10.455 1.00 91.38 78 LEU A C 1
ATOM 624 O O . LEU A 1 78 ? 0.105 -10.046 -10.192 1.00 91.38 78 LEU A O 1
ATOM 628 N N . ARG A 1 79 ? -0.980 -8.396 -11.254 1.00 91.31 79 ARG A N 1
ATOM 629 C CA . ARG A 1 79 ? -2.006 -9.227 -11.907 1.00 91.31 79 ARG A CA 1
ATOM 630 C C . ARG A 1 79 ? -2.816 -10.072 -10.923 1.00 91.31 79 ARG A C 1
ATOM 632 O O . ARG A 1 79 ? -3.217 -11.184 -11.263 1.00 91.31 79 ARG A O 1
ATOM 639 N N . PHE A 1 80 ? -3.062 -9.541 -9.727 1.00 89.19 80 PHE A N 1
ATOM 640 C CA . PHE A 1 80 ? -3.763 -10.238 -8.647 1.00 89.19 80 PHE A CA 1
ATOM 641 C C . PHE A 1 80 ? -3.066 -11.540 -8.201 1.00 89.19 80 PHE A C 1
ATOM 643 O O . PHE A 1 80 ? -3.703 -12.429 -7.632 1.00 89.19 80 PHE A O 1
ATOM 650 N N . ASP A 1 81 ? -1.757 -11.680 -8.450 1.00 91.75 81 ASP A N 1
ATOM 651 C CA . ASP A 1 81 ? -0.976 -12.799 -7.926 1.00 91.75 81 ASP A CA 1
ATOM 652 C C . ASP A 1 81 ? -0.770 -12.618 -6.418 1.00 91.75 81 ASP A C 1
ATOM 654 O O . ASP A 1 81 ? 0.022 -11.792 -5.956 1.00 91.75 81 ASP A O 1
ATOM 658 N N . LYS A 1 82 ? -1.494 -13.431 -5.643 1.00 90.31 82 LYS A N 1
ATOM 659 C CA . LYS A 1 82 ? -1.463 -13.395 -4.181 1.00 90.31 82 LYS A CA 1
ATOM 660 C C . LYS A 1 82 ? -0.058 -13.609 -3.611 1.00 90.31 82 LYS A C 1
ATOM 662 O O . LYS A 1 82 ? 0.294 -12.958 -2.636 1.00 90.31 82 LYS A O 1
ATOM 667 N N . ARG A 1 83 ? 0.750 -14.492 -4.208 1.00 94.19 83 ARG A N 1
ATOM 668 C CA . ARG A 1 83 ? 2.110 -14.764 -3.722 1.00 94.19 83 ARG A CA 1
ATOM 669 C C . ARG A 1 83 ? 2.981 -13.524 -3.886 1.00 94.19 83 ARG A C 1
ATOM 671 O O . ARG A 1 83 ? 3.703 -13.163 -2.966 1.00 94.19 83 ARG A O 1
ATOM 678 N N . LEU A 1 84 ? 2.903 -12.873 -5.045 1.00 91.50 84 LEU A N 1
ATOM 679 C CA . LEU A 1 84 ? 3.654 -11.644 -5.295 1.00 91.50 84 LEU A CA 1
ATOM 680 C C . LEU A 1 84 ? 3.182 -10.498 -4.399 1.00 91.50 84 LEU A C 1
ATOM 682 O O . LEU A 1 84 ? 4.012 -9.727 -3.929 1.00 91.50 84 LEU A O 1
ATOM 686 N N . MET A 1 85 ? 1.878 -10.408 -4.128 1.00 91.44 85 MET A N 1
ATOM 687 C CA . MET A 1 85 ? 1.338 -9.413 -3.203 1.00 91.44 85 MET A CA 1
ATOM 688 C C . MET A 1 85 ? 1.841 -9.637 -1.771 1.00 91.44 85 MET A C 1
ATOM 690 O O . MET A 1 85 ? 2.257 -8.684 -1.115 1.00 91.44 85 MET A O 1
ATOM 694 N N . ASP A 1 86 ? 1.873 -10.887 -1.300 1.00 88.50 86 ASP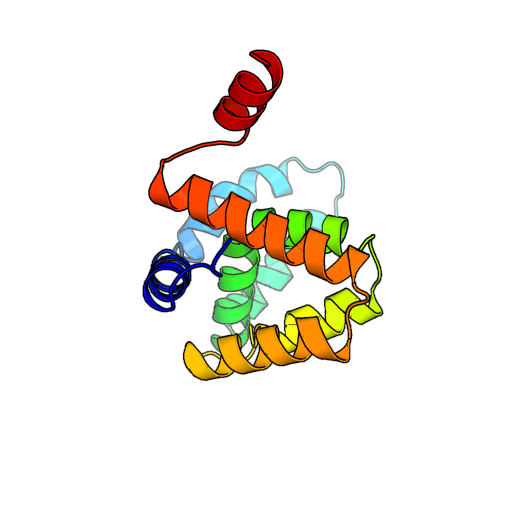 A N 1
ATOM 695 C CA . ASP A 1 86 ? 2.400 -11.228 0.025 1.00 88.50 86 ASP A CA 1
ATOM 696 C C . ASP A 1 86 ? 3.894 -10.859 0.148 1.00 88.50 86 ASP A C 1
ATOM 698 O O . ASP A 1 86 ? 4.310 -10.282 1.155 1.00 88.50 86 ASP A O 1
ATOM 702 N N . GLU A 1 87 ? 4.704 -11.135 -0.881 1.00 89.94 87 GLU A N 1
ATOM 703 C CA . GLU A 1 87 ? 6.126 -10.756 -0.897 1.00 89.94 87 GLU A CA 1
ATOM 704 C C . GLU A 1 87 ? 6.332 -9.236 -1.003 1.00 89.94 87 GLU A C 1
ATOM 706 O O . GLU A 1 87 ? 7.209 -8.683 -0.336 1.00 89.94 87 GLU A O 1
ATOM 711 N N . TYR A 1 88 ? 5.489 -8.532 -1.763 1.00 88.94 88 TYR A N 1
ATOM 712 C CA . TYR A 1 88 ? 5.499 -7.070 -1.814 1.00 88.94 88 TYR A CA 1
ATOM 713 C C . TYR A 1 88 ? 5.186 -6.449 -0.443 1.00 88.94 88 TYR A C 1
ATOM 715 O O . TYR A 1 88 ? 5.912 -5.574 0.026 1.00 88.94 88 TYR A O 1
ATOM 723 N N . LEU A 1 89 ? 4.141 -6.925 0.241 1.00 86.75 89 LEU A N 1
ATOM 724 C CA . LEU A 1 89 ? 3.763 -6.425 1.567 1.00 86.75 89 LEU A CA 1
ATOM 725 C C . LEU A 1 89 ? 4.862 -6.674 2.611 1.00 86.75 89 LEU A C 1
ATOM 727 O O . LEU A 1 89 ? 5.104 -5.818 3.464 1.00 86.75 89 LEU A O 1
ATOM 731 N N . ARG A 1 90 ? 5.572 -7.805 2.514 1.00 86.12 90 ARG A N 1
ATOM 732 C CA . ARG A 1 90 ? 6.763 -8.082 3.334 1.00 86.12 90 ARG A CA 1
ATOM 733 C C . ARG A 1 90 ? 7.906 -7.124 3.030 1.00 86.12 90 ARG A C 1
ATOM 735 O O . ARG A 1 90 ? 8.548 -6.640 3.959 1.00 86.12 90 ARG A O 1
ATOM 742 N N . ALA A 1 91 ? 8.152 -6.830 1.755 1.00 86.00 91 ALA A N 1
ATOM 743 C CA . ALA A 1 91 ? 9.165 -5.860 1.350 1.00 86.00 91 ALA A CA 1
ATOM 744 C C . ALA A 1 91 ? 8.858 -4.449 1.885 1.00 86.00 91 ALA A C 1
ATOM 746 O O . ALA A 1 91 ? 9.778 -3.739 2.287 1.00 86.00 91 ALA A O 1
ATOM 747 N N . MET A 1 92 ? 7.574 -4.082 1.959 1.00 81.50 92 MET A N 1
ATOM 748 C CA . MET A 1 92 ? 7.107 -2.803 2.508 1.00 81.50 92 MET A CA 1
ATOM 749 C C . MET A 1 92 ? 7.249 -2.683 4.033 1.00 81.50 92 MET A C 1
ATOM 751 O O . MET A 1 92 ? 7.255 -1.570 4.552 1.00 81.50 92 MET A O 1
ATOM 755 N N . GLN A 1 93 ? 7.368 -3.803 4.756 1.00 80.75 93 GLN A N 1
ATOM 756 C CA . GLN A 1 93 ? 7.499 -3.846 6.219 1.00 80.75 93 GLN A CA 1
ATOM 757 C C . GLN A 1 93 ? 6.425 -3.037 6.977 1.00 80.75 93 GLN A C 1
ATOM 759 O O . GLN A 1 93 ? 6.714 -2.352 7.960 1.00 80.75 93 GLN A O 1
ATOM 764 N N . PHE A 1 94 ? 5.160 -3.109 6.543 1.00 70.56 94 PHE A N 1
ATOM 765 C CA . PHE A 1 94 ? 4.047 -2.396 7.194 1.00 70.56 94 PHE A CA 1
ATOM 766 C C . PHE A 1 94 ? 3.840 -2.772 8.672 1.00 70.56 94 PHE A C 1
ATOM 768 O O . PHE A 1 94 ? 3.286 -1.987 9.445 1.00 70.56 94 PHE A O 1
ATOM 775 N N . ASP A 1 95 ? 4.288 -3.960 9.066 1.00 69.62 95 ASP A N 1
ATOM 776 C CA . ASP A 1 95 ? 4.258 -4.500 10.425 1.00 69.62 95 ASP A CA 1
ATOM 777 C C . ASP A 1 95 ? 5.456 -4.065 11.290 1.00 69.62 95 ASP A C 1
ATOM 779 O O . ASP A 1 95 ? 5.447 -4.261 12.506 1.00 69.62 95 ASP A O 1
ATOM 783 N N . ASN A 1 96 ? 6.469 -3.425 10.700 1.00 73.56 96 ASN A N 1
ATOM 784 C CA . ASN A 1 96 ? 7.633 -2.909 11.406 1.00 73.56 96 ASN A CA 1
ATOM 785 C C . ASN A 1 96 ? 7.583 -1.378 11.479 1.00 73.56 96 ASN A C 1
ATOM 787 O O . ASN A 1 96 ? 8.015 -0.652 10.580 1.00 73.56 96 ASN A O 1
ATOM 791 N N . ALA A 1 97 ? 7.083 -0.863 12.604 1.00 66.44 97 ALA A N 1
ATOM 792 C CA . ALA A 1 97 ? 7.007 0.576 12.845 1.00 66.44 97 ALA A CA 1
ATOM 793 C C . ALA A 1 97 ? 8.378 1.281 12.795 1.00 66.44 97 ALA A C 1
ATOM 795 O O . ALA A 1 97 ? 8.425 2.471 12.489 1.00 66.44 97 ALA A O 1
ATOM 796 N N . SER A 1 98 ? 9.459 0.539 13.052 1.00 73.69 98 SER A N 1
ATOM 797 C CA . SER A 1 98 ? 10.838 1.027 13.148 1.00 73.69 98 SER A CA 1
ATOM 798 C C . SER A 1 98 ? 11.666 0.793 11.882 1.00 73.69 98 SER A C 1
ATOM 800 O O . SER A 1 98 ? 12.872 1.045 11.903 1.00 73.69 98 SER A O 1
ATOM 802 N N . ALA A 1 99 ? 11.067 0.267 10.808 1.00 74.12 99 ALA A N 1
ATOM 803 C CA . ALA A 1 99 ? 11.766 0.066 9.544 1.00 74.12 99 ALA A CA 1
ATOM 804 C C . ALA A 1 99 ? 12.276 1.410 9.009 1.00 74.12 99 ALA A C 1
ATOM 806 O O . ALA A 1 99 ? 11.510 2.367 8.889 1.00 74.12 99 ALA A O 1
ATOM 807 N N . SER A 1 100 ? 13.567 1.490 8.688 1.00 76.50 100 SER A N 1
ATOM 808 C CA . SER A 1 100 ? 14.104 2.682 8.035 1.00 76.50 100 SER A CA 1
ATOM 809 C C . SER A 1 100 ? 13.724 2.708 6.555 1.00 76.50 100 SER A C 1
ATOM 811 O O . SER A 1 100 ? 13.572 1.660 5.923 1.00 76.50 100 SER A O 1
ATOM 813 N N . HIS A 1 101 ? 13.651 3.908 5.974 1.00 69.00 101 HIS A N 1
ATOM 814 C CA . HIS A 1 101 ? 13.428 4.105 4.536 1.00 69.00 101 HIS A CA 1
ATOM 815 C C . HIS A 1 101 ? 14.356 3.234 3.682 1.00 69.00 101 HIS A C 1
ATOM 817 O O . HIS A 1 101 ? 13.911 2.527 2.782 1.00 69.00 101 HIS A O 1
ATOM 823 N N . GLN A 1 102 ? 15.640 3.194 4.039 1.00 73.75 102 GLN A N 1
ATOM 824 C CA . GLN A 1 102 ? 16.638 2.409 3.321 1.00 73.75 102 GLN A CA 1
ATOM 825 C C . GLN A 1 102 ? 16.401 0.891 3.425 1.00 73.75 102 GLN A C 1
ATOM 827 O O . GLN A 1 102 ? 16.685 0.154 2.483 1.00 73.75 102 GLN A O 1
ATOM 832 N N . GLN A 1 103 ? 15.865 0.396 4.547 1.00 76.06 103 GLN A N 1
ATOM 833 C CA . GLN A 1 103 ? 15.517 -1.022 4.699 1.00 76.06 103 GLN A CA 1
ATOM 834 C C . GLN A 1 103 ? 14.333 -1.414 3.814 1.00 76.06 103 GLN A C 1
ATOM 836 O O . GLN A 1 103 ? 14.391 -2.452 3.153 1.00 76.06 103 GLN A O 1
ATOM 841 N N . VAL A 1 104 ? 13.293 -0.578 3.782 1.00 80.06 104 VAL A N 1
ATOM 842 C CA . VAL A 1 104 ? 12.129 -0.760 2.903 1.00 80.06 104 VAL A CA 1
ATOM 843 C C . VAL A 1 104 ? 12.566 -0.709 1.438 1.00 80.06 104 VAL A C 1
ATOM 845 O O . VAL A 1 104 ? 12.233 -1.599 0.658 1.00 80.06 104 VAL A O 1
ATOM 848 N N . TRP A 1 105 ? 13.401 0.268 1.078 1.00 78.62 105 TRP A N 1
ATOM 849 C CA . TRP A 1 105 ? 13.934 0.426 -0.274 1.00 78.62 105 TRP A CA 1
ATOM 850 C C . TRP A 1 105 ? 14.720 -0.796 -0.750 1.00 78.62 105 TRP A C 1
ATOM 852 O O . TRP A 1 105 ? 14.440 -1.348 -1.815 1.00 78.62 105 TRP A O 1
ATOM 862 N N . ASN A 1 106 ? 15.656 -1.279 0.067 1.00 80.62 106 ASN A N 1
ATOM 863 C CA . ASN A 1 106 ? 16.427 -2.476 -0.257 1.00 80.62 106 ASN A CA 1
ATOM 864 C C . ASN A 1 106 ? 15.520 -3.710 -0.400 1.00 80.62 106 ASN A C 1
ATOM 866 O O . ASN A 1 106 ? 15.737 -4.536 -1.288 1.00 80.62 106 ASN A O 1
ATOM 870 N N . GLY A 1 107 ? 14.486 -3.825 0.442 1.00 86.12 107 GLY A N 1
ATOM 871 C CA . GLY A 1 107 ? 13.471 -4.874 0.337 1.00 86.12 107 GLY A CA 1
ATOM 872 C C . GLY A 1 107 ? 12.711 -4.818 -0.988 1.00 86.12 107 GLY A C 1
ATOM 873 O O . GLY A 1 107 ? 12.596 -5.833 -1.677 1.00 86.12 107 GLY A O 1
ATOM 874 N N . LEU A 1 108 ? 12.249 -3.631 -1.385 1.00 85.62 108 LEU A N 1
ATOM 875 C CA . LEU A 1 108 ? 11.534 -3.408 -2.643 1.00 85.62 108 LEU A CA 1
ATOM 876 C C . LEU A 1 108 ? 12.409 -3.684 -3.864 1.00 85.62 108 LEU A C 1
ATOM 878 O O . LEU A 1 108 ? 11.977 -4.377 -4.785 1.00 85.62 108 LEU A O 1
ATOM 882 N N . GLN A 1 109 ? 13.651 -3.197 -3.873 1.00 84.56 109 GLN A N 1
ATOM 883 C CA . GLN A 1 109 ? 14.592 -3.481 -4.955 1.00 84.56 109 GLN A CA 1
ATOM 884 C C . GLN A 1 109 ? 14.844 -4.980 -5.092 1.00 84.56 109 GLN A C 1
ATOM 886 O O . GLN A 1 109 ? 14.876 -5.502 -6.207 1.00 84.56 109 GLN A O 1
ATOM 891 N N . ARG A 1 110 ? 14.997 -5.686 -3.970 1.00 90.75 110 ARG A N 1
ATOM 892 C CA . ARG A 1 110 ? 15.158 -7.136 -3.976 1.00 90.75 110 ARG A CA 1
ATOM 893 C C . ARG A 1 110 ? 13.931 -7.828 -4.566 1.00 90.75 110 ARG A C 1
ATOM 895 O O . ARG A 1 110 ? 14.079 -8.603 -5.503 1.00 90.75 110 ARG A O 1
ATOM 902 N N . PHE A 1 111 ? 12.733 -7.490 -4.093 1.00 91.94 111 PHE A N 1
ATOM 903 C CA . PHE A 1 111 ? 11.472 -8.024 -4.611 1.00 91.94 111 PHE A CA 1
ATOM 904 C C . PHE A 1 111 ? 11.332 -7.819 -6.130 1.00 91.94 111 PHE A C 1
ATOM 906 O O . PHE A 1 111 ? 11.081 -8.769 -6.872 1.00 91.94 111 PHE A O 1
ATOM 913 N N . LEU A 1 112 ? 11.565 -6.599 -6.619 1.00 89.44 112 LEU A N 1
ATOM 914 C CA . LEU A 1 112 ? 11.451 -6.280 -8.045 1.00 89.44 112 LEU A CA 1
ATOM 915 C C . LEU A 1 112 ? 12.456 -7.042 -8.913 1.00 89.44 112 LEU A C 1
ATOM 917 O O . LEU A 1 112 ? 12.170 -7.312 -10.077 1.00 89.44 112 LEU A O 1
ATOM 921 N N . ASN A 1 113 ? 13.640 -7.345 -8.384 1.00 89.81 113 ASN A N 1
ATOM 922 C CA . ASN A 1 113 ? 14.712 -7.984 -9.145 1.00 89.81 113 ASN A CA 1
ATOM 923 C C . ASN A 1 113 ? 14.710 -9.514 -9.044 1.00 89.81 113 ASN A C 1
ATOM 925 O O . ASN A 1 113 ? 15.144 -10.168 -9.989 1.00 89.81 113 ASN A O 1
ATOM 929 N N . GLU A 1 114 ? 14.258 -10.073 -7.921 1.00 92.12 114 GLU A N 1
ATOM 930 C CA . GLU A 1 114 ? 14.308 -11.516 -7.650 1.00 92.12 114 GLU A CA 1
ATOM 931 C C . GLU A 1 114 ? 12.959 -12.208 -7.884 1.00 92.12 114 GLU A C 1
ATOM 933 O O . GLU A 1 114 ? 12.935 -13.335 -8.374 1.00 92.12 114 GLU A O 1
ATOM 938 N N . GLU A 1 115 ? 11.840 -11.542 -7.584 1.00 89.56 115 GLU A N 1
ATOM 939 C CA . GLU A 1 115 ? 10.511 -12.172 -7.581 1.00 89.56 115 GLU A CA 1
ATOM 940 C C . GLU A 1 115 ? 9.655 -11.800 -8.797 1.00 89.56 115 GLU A C 1
ATOM 942 O O . GLU A 1 115 ? 8.773 -12.566 -9.194 1.00 89.56 115 GLU A O 1
ATOM 947 N N . CYS A 1 116 ? 9.899 -10.632 -9.398 1.00 89.12 116 CYS A N 1
ATOM 948 C CA . CYS A 1 116 ? 9.109 -10.128 -10.520 1.00 89.12 116 CYS A CA 1
ATOM 94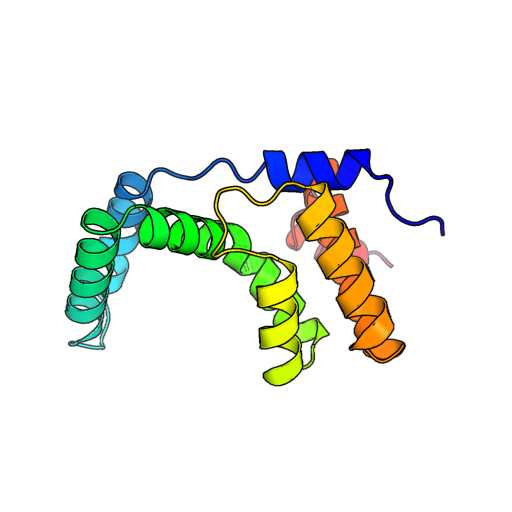9 C C . CYS A 1 116 ? 9.728 -10.489 -11.875 1.00 89.12 116 CYS A C 1
ATOM 951 O O . CYS A 1 116 ? 10.898 -10.220 -12.146 1.00 89.12 116 CYS A O 1
ATOM 953 N N . ASP A 1 117 ? 8.905 -11.006 -12.790 1.00 90.75 117 ASP A N 1
ATOM 954 C CA . ASP A 1 117 ? 9.298 -11.111 -14.195 1.00 90.75 117 ASP A CA 1
ATOM 955 C C . ASP A 1 117 ? 9.451 -9.711 -14.842 1.00 90.75 117 ASP A C 1
ATOM 957 O O . ASP A 1 117 ? 8.899 -8.726 -14.340 1.00 90.75 117 ASP A O 1
ATOM 961 N N . PRO A 1 118 ? 10.150 -9.578 -15.987 1.00 89.50 118 PRO A N 1
ATOM 962 C CA . PRO A 1 118 ? 10.420 -8.276 -16.607 1.00 89.50 118 PRO A CA 1
ATOM 963 C C . PRO A 1 118 ? 9.189 -7.460 -17.031 1.00 89.50 118 PRO A C 1
ATOM 965 O O . PRO A 1 118 ? 9.314 -6.259 -17.292 1.00 89.50 118 PRO A O 1
ATOM 968 N N . ILE A 1 119 ? 8.023 -8.090 -17.195 1.00 89.25 119 ILE A N 1
ATOM 969 C CA . ILE A 1 119 ? 6.769 -7.399 -17.508 1.00 89.25 119 ILE A CA 1
ATOM 970 C C . ILE A 1 119 ? 6.142 -6.896 -16.209 1.00 89.25 119 ILE A C 1
ATOM 972 O O . ILE A 1 119 ? 5.782 -5.723 -16.129 1.00 89.25 119 ILE A O 1
ATOM 976 N N . THR A 1 120 ? 6.059 -7.755 -15.195 1.00 88.69 120 THR A N 1
ATOM 977 C CA . THR A 1 120 ? 5.533 -7.408 -13.868 1.00 88.69 120 THR A CA 1
ATOM 978 C C . THR A 1 120 ? 6.363 -6.303 -13.217 1.00 88.69 120 THR A C 1
ATOM 980 O O . THR A 1 120 ? 5.810 -5.299 -12.774 1.00 88.69 120 THR A O 1
ATOM 983 N N . LYS A 1 121 ? 7.696 -6.404 -13.280 1.00 88.12 121 LYS A N 1
ATOM 984 C CA . LYS A 1 121 ? 8.622 -5.368 -12.809 1.00 88.12 121 LYS A CA 1
ATOM 985 C C . LYS A 1 121 ? 8.343 -4.011 -13.460 1.00 88.12 121 LYS A C 1
ATOM 987 O O . LYS A 1 121 ? 8.202 -3.018 -12.757 1.00 88.12 121 LYS A O 1
ATOM 992 N N . ARG A 1 122 ? 8.193 -3.968 -14.789 1.00 82.56 122 ARG A N 1
ATOM 993 C CA . ARG A 1 122 ? 7.863 -2.725 -15.509 1.00 82.56 122 ARG A CA 1
ATOM 994 C C . ARG A 1 122 ? 6.497 -2.162 -15.122 1.00 82.56 122 ARG A C 1
ATOM 996 O O . ARG A 1 122 ? 6.339 -0.948 -15.067 1.00 82.56 122 ARG A O 1
ATOM 1003 N N . GLY A 1 123 ? 5.516 -3.028 -14.865 1.00 81.38 123 GLY A N 1
ATOM 1004 C CA . GLY A 1 123 ? 4.212 -2.618 -14.343 1.00 81.38 123 GLY A CA 1
ATOM 1005 C C . GLY A 1 123 ? 4.331 -1.945 -12.976 1.00 81.38 123 GLY A C 1
ATOM 1006 O O . GLY A 1 123 ? 3.771 -0.874 -12.773 1.00 81.38 123 GLY A O 1
ATOM 1007 N N . MET A 1 124 ? 5.120 -2.531 -12.075 1.00 86.31 124 MET A N 1
ATOM 1008 C CA . MET A 1 124 ? 5.385 -1.976 -10.746 1.00 86.31 124 MET A CA 1
ATOM 1009 C C . MET A 1 124 ? 6.143 -0.645 -10.808 1.00 86.31 124 MET A C 1
ATOM 1011 O O . MET A 1 124 ? 5.726 0.329 -10.190 1.00 86.31 124 MET A O 1
ATOM 1015 N N . GLU A 1 125 ? 7.215 -0.568 -11.602 1.00 83.44 125 GLU A N 1
ATOM 1016 C CA . GLU A 1 125 ? 7.985 0.668 -11.812 1.00 83.44 125 GLU A CA 1
ATOM 1017 C C . GLU A 1 125 ? 7.106 1.805 -12.345 1.00 83.44 125 GLU A C 1
ATOM 1019 O O . GLU A 1 125 ? 7.251 2.953 -11.927 1.00 83.44 125 GLU A O 1
ATOM 1024 N N . ARG A 1 126 ? 6.155 1.484 -13.230 1.00 81.50 126 ARG A N 1
ATOM 1025 C CA . ARG A 1 126 ? 5.172 2.446 -13.727 1.00 81.50 126 ARG A CA 1
ATOM 1026 C C . ARG A 1 126 ? 4.249 2.947 -12.617 1.00 81.50 126 ARG A C 1
ATOM 1028 O O . ARG A 1 126 ? 4.050 4.151 -12.531 1.00 81.50 126 ARG A O 1
ATOM 1035 N N . VAL A 1 127 ? 3.724 2.057 -11.773 1.00 81.56 127 VAL A N 1
ATOM 1036 C CA . VAL A 1 127 ? 2.871 2.440 -10.635 1.00 81.56 127 VAL A CA 1
ATOM 1037 C C . VAL A 1 127 ? 3.612 3.388 -9.687 1.00 81.56 127 VAL A C 1
ATOM 1039 O O . VAL A 1 127 ? 3.058 4.413 -9.298 1.00 81.56 127 VAL A O 1
ATOM 1042 N N . PHE A 1 128 ? 4.882 3.107 -9.377 1.00 79.88 128 PHE A N 1
ATOM 1043 C CA . PHE A 1 128 ? 5.702 3.994 -8.545 1.00 79.88 128 PHE A CA 1
ATOM 1044 C C . PHE A 1 128 ? 5.953 5.355 -9.202 1.00 79.88 128 PHE A C 1
ATOM 1046 O O . PHE A 1 128 ? 5.847 6.384 -8.541 1.00 79.88 128 PHE A O 1
ATOM 1053 N N . ALA A 1 129 ? 6.248 5.376 -10.503 1.00 75.12 129 ALA A N 1
ATOM 1054 C CA . ALA A 1 129 ? 6.463 6.620 -11.236 1.00 75.12 129 ALA A CA 1
ATOM 1055 C C . ALA A 1 129 ? 5.185 7.471 -11.346 1.00 75.12 129 ALA A C 1
ATOM 1057 O O . ALA A 1 129 ? 5.255 8.689 -11.216 1.00 75.12 129 ALA A O 1
ATOM 1058 N N . GLU A 1 130 ? 4.026 6.846 -11.571 1.00 74.31 130 GLU A N 1
ATOM 1059 C CA . GLU A 1 130 ? 2.730 7.532 -11.630 1.00 74.31 130 GLU A CA 1
ATOM 1060 C C . GLU A 1 130 ? 2.340 8.117 -10.270 1.00 74.31 130 GLU A C 1
ATOM 1062 O O . GLU A 1 130 ? 1.882 9.255 -10.214 1.00 74.31 130 GLU A O 1
ATOM 1067 N N . GLN A 1 131 ? 2.566 7.377 -9.179 1.00 73.75 131 GLN A N 1
ATOM 1068 C CA . GLN A 1 131 ? 2.325 7.877 -7.825 1.00 73.75 131 GLN A CA 1
ATOM 1069 C C . GLN A 1 131 ? 3.203 9.094 -7.523 1.00 73.75 131 GLN A C 1
ATOM 1071 O O . GLN A 1 131 ? 2.695 10.149 -7.164 1.00 73.75 131 GLN A O 1
ATOM 1076 N N . LYS A 1 132 ? 4.506 8.982 -7.792 1.00 68.69 132 LYS A N 1
ATOM 1077 C CA . LYS A 1 132 ? 5.446 10.090 -7.634 1.00 68.69 132 LYS A CA 1
ATOM 1078 C C . LYS A 1 132 ? 5.036 11.316 -8.458 1.00 68.69 132 LYS A C 1
ATOM 1080 O O . LYS A 1 132 ? 5.046 12.430 -7.951 1.00 68.69 132 LYS A O 1
ATOM 1085 N N . ALA A 1 133 ? 4.638 11.124 -9.715 1.00 65.50 133 ALA A N 1
ATOM 1086 C CA . ALA A 1 133 ? 4.176 12.226 -10.554 1.00 65.50 133 ALA A CA 1
ATOM 1087 C C . ALA A 1 133 ? 2.885 12.870 -10.015 1.00 65.50 133 ALA A C 1
ATOM 1089 O O . ALA A 1 133 ? 2.724 14.086 -10.102 1.00 65.50 133 ALA A O 1
ATOM 1090 N N . SER A 1 134 ? 1.971 12.078 -9.449 1.00 67.50 134 SER A N 1
ATOM 1091 C CA . SER A 1 134 ? 0.782 12.591 -8.760 1.00 67.50 134 SER A CA 1
ATOM 1092 C C . SER A 1 134 ? 1.163 13.453 -7.557 1.00 67.50 134 SER A C 1
ATOM 1094 O O . SER A 1 134 ? 0.616 14.543 -7.403 1.00 67.50 134 SER A O 1
ATOM 1096 N N . ASP A 1 135 ? 2.125 13.008 -6.751 1.00 66.50 135 ASP A N 1
ATOM 1097 C CA . ASP A 1 135 ? 2.541 13.700 -5.528 1.00 66.50 135 ASP A CA 1
ATOM 1098 C C . ASP A 1 135 ? 3.342 14.980 -5.828 1.00 66.50 135 ASP A C 1
ATOM 1100 O O . ASP A 1 135 ? 3.069 16.033 -5.253 1.00 66.50 135 ASP A O 1
ATOM 1104 N N . GLU A 1 136 ? 4.272 14.934 -6.788 1.00 64.00 136 GLU A N 1
ATOM 1105 C CA . GLU A 1 136 ? 5.107 16.083 -7.175 1.00 64.00 136 GLU A CA 1
ATOM 1106 C C . GLU A 1 136 ? 4.334 17.163 -7.941 1.00 64.00 136 GLU A C 1
ATOM 1108 O O . GLU A 1 136 ? 4.574 18.359 -7.762 1.00 64.00 136 GLU A O 1
ATOM 1113 N N . PHE A 1 137 ? 3.422 16.758 -8.827 1.00 57.25 137 PHE A N 1
ATOM 1114 C CA . PHE A 1 137 ? 2.747 17.677 -9.747 1.00 57.25 137 PHE A CA 1
ATOM 1115 C C . PHE A 1 137 ? 1.266 17.894 -9.412 1.00 57.25 137 PHE A C 1
ATOM 1117 O O . PHE A 1 137 ? 0.584 18.631 -10.127 1.00 57.25 137 PHE A O 1
ATOM 1124 N N . GLY A 1 138 ? 0.747 17.265 -8.352 1.00 55.84 138 GLY A N 1
ATOM 1125 C CA . GLY A 1 138 ? -0.680 17.290 -8.019 1.00 55.84 138 GLY A CA 1
ATOM 1126 C C . GLY A 1 138 ? -1.556 16.677 -9.118 1.00 55.84 138 GLY A C 1
ATOM 1127 O O . GLY A 1 138 ? -2.713 17.072 -9.285 1.00 55.84 138 GLY A O 1
ATOM 1128 N N . LEU A 1 139 ? -0.995 15.769 -9.925 1.00 54.06 139 LEU A N 1
ATOM 1129 C CA . LEU A 1 139 ? -1.674 15.162 -11.068 1.00 54.06 139 LEU A CA 1
ATOM 1130 C C . LEU A 1 139 ? -2.605 14.055 -10.575 1.00 54.06 139 LEU A C 1
ATOM 1132 O O . LEU A 1 139 ? -2.217 12.894 -10.495 1.00 54.06 139 LEU A O 1
ATOM 1136 N N . SER A 1 140 ? -3.848 14.420 -10.267 1.00 56.75 140 SER A N 1
ATOM 1137 C CA . SER A 1 140 ? -4.889 13.438 -9.965 1.00 56.75 140 SER A CA 1
ATOM 1138 C C . SER A 1 140 ? -5.176 12.536 -11.174 1.00 56.75 140 SER A C 1
ATOM 1140 O O . SER A 1 140 ? -4.887 12.884 -12.326 1.00 56.75 140 SER A O 1
ATOM 1142 N N . ASP A 1 141 ? -5.818 11.391 -10.925 1.00 57.34 141 ASP A N 1
ATOM 1143 C CA . ASP A 1 141 ? -6.243 10.453 -11.976 1.00 57.34 141 ASP A CA 1
ATOM 1144 C C . ASP A 1 141 ? -7.097 11.117 -13.069 1.00 57.34 141 ASP A C 1
ATOM 1146 O O . ASP A 1 141 ? -7.039 10.709 -14.228 1.00 57.34 141 ASP A O 1
ATOM 1150 N N . GLU A 1 142 ? -7.835 12.183 -12.742 1.00 55.50 142 GLU A N 1
ATOM 1151 C CA . GLU A 1 142 ? -8.571 12.988 -13.723 1.00 55.50 142 GLU A CA 1
ATOM 1152 C C . GLU A 1 142 ? -7.644 13.764 -14.664 1.00 55.50 142 GLU A C 1
ATOM 1154 O O . GLU A 1 142 ? -7.899 13.817 -15.867 1.00 55.50 142 GLU A O 1
ATOM 1159 N N . VAL A 1 143 ? -6.547 14.335 -14.161 1.00 54.44 143 VAL A N 1
ATOM 1160 C CA . VAL A 1 143 ? -5.601 15.099 -14.989 1.00 54.44 143 VAL A CA 1
ATOM 1161 C C . VAL A 1 143 ? -4.809 14.167 -15.901 1.00 54.44 143 VAL A C 1
ATOM 1163 O O . VAL A 1 143 ? -4.621 14.476 -17.079 1.00 54.44 143 VAL A O 1
ATOM 1166 N N . LEU A 1 144 ? -4.404 12.998 -15.397 1.00 54.47 144 LEU A N 1
ATOM 1167 C CA . LEU A 1 144 ? -3.757 11.968 -16.212 1.00 54.47 144 LEU A CA 1
ATOM 1168 C C . LEU A 1 144 ? -4.714 11.409 -17.274 1.00 54.47 144 LEU A C 1
ATOM 1170 O O . LEU A 1 144 ? -4.316 11.267 -18.430 1.00 54.47 144 LEU A O 1
ATOM 1174 N N . ALA A 1 145 ? -5.982 11.159 -16.932 1.00 57.06 145 ALA A N 1
ATOM 1175 C CA . ALA A 1 145 ? -6.996 10.729 -17.897 1.00 57.06 145 ALA A CA 1
ATOM 1176 C C . ALA A 1 145 ? -7.233 11.777 -19.000 1.00 57.06 145 ALA A C 1
ATOM 1178 O O . ALA A 1 145 ? -7.322 11.423 -20.177 1.00 57.06 145 ALA A O 1
ATOM 1179 N N . VAL A 1 146 ? -7.270 13.066 -18.647 1.00 54.28 146 VAL A N 1
ATOM 1180 C CA . VAL A 1 146 ? -7.377 14.166 -19.617 1.00 54.28 146 VAL A CA 1
ATOM 1181 C C . VAL A 1 146 ? -6.123 14.258 -20.487 1.00 54.28 146 VAL A C 1
ATOM 1183 O O . VAL A 1 146 ? -6.243 14.363 -21.706 1.00 54.28 146 VAL A O 1
ATOM 1186 N N . ALA A 1 147 ? -4.927 14.149 -19.908 1.00 51.06 147 ALA A N 1
ATOM 1187 C CA . ALA A 1 147 ? -3.674 14.176 -20.660 1.00 51.06 147 ALA A CA 1
ATOM 1188 C C . ALA A 1 147 ? -3.581 13.022 -21.673 1.00 51.06 147 ALA A C 1
ATOM 1190 O O . ALA A 1 147 ? -3.215 13.254 -22.822 1.00 51.06 147 ALA A O 1
ATOM 1191 N N . TYR A 1 148 ? -3.990 11.806 -21.291 1.00 51.09 148 TYR A N 1
ATOM 1192 C CA . TYR A 1 148 ? -4.074 10.669 -22.215 1.00 51.09 148 TYR A CA 1
ATOM 1193 C C . TYR A 1 148 ? -5.145 10.840 -23.297 1.00 51.09 148 TYR A C 1
ATOM 1195 O O . TYR A 1 148 ? -5.006 10.258 -24.365 1.00 51.09 148 TYR A O 1
ATOM 1203 N N . SER A 1 149 ? -6.200 11.621 -23.047 1.00 52.97 149 SER A N 1
ATOM 1204 C CA . SER A 1 149 ? -7.246 11.904 -24.042 1.00 52.97 149 SER A CA 1
ATOM 1205 C C . SER A 1 149 ? -6.875 12.997 -25.057 1.00 52.97 149 SER A C 1
ATOM 1207 O O . SER A 1 149 ? -7.577 13.171 -26.051 1.00 52.97 149 SER A O 1
ATOM 1209 N N . LEU A 1 150 ? -5.798 13.747 -24.797 1.00 46.38 150 LEU A N 1
ATOM 1210 C CA . LEU A 1 150 ? -5.302 14.841 -25.641 1.00 46.38 150 LEU A CA 1
ATOM 1211 C C . LEU A 1 150 ? -4.197 14.405 -26.622 1.00 46.38 150 LEU A C 1
ATOM 1213 O O . LEU A 1 150 ? -3.702 15.240 -27.384 1.00 46.38 150 LEU A O 1
ATOM 1217 N N . ILE A 1 151 ? -3.817 13.125 -26.606 1.00 42.69 151 ILE A N 1
ATOM 1218 C CA . ILE A 1 151 ? -2.851 12.480 -27.510 1.00 42.69 151 ILE A CA 1
ATOM 1219 C C . ILE A 1 151 ? -3.599 11.427 -28.330 1.00 42.69 151 ILE A C 1
ATOM 1221 O O . ILE A 1 151 ? -3.323 11.330 -29.546 1.00 42.69 151 ILE A O 1
#

Foldseek 3Di:
DDADDPVLLVVVVVVLPQDPPVVVCVVCLVVQVPDPDPCSNVVVVVLVVVVVVDVLSVQLVSSCVSCVVLLVLLCVLVVVPPVLSVQLVVLCPSSDPPQDPVSSVVSNVCSLVPPDDPSSSVSNSVSVVVVSCCVVVVCDPVNVVVVVVVD

Secondary structure (DSSP, 8-state):
-PPPPHHHHHHHHHT-----HHHHHHHHHHHHHH-S-TTHHHHHHHHHHHHHH-HHHHHHHHHHHHTHHHHHHHHHHTTT-HHHHHHHHHHHTTT-TT--HHHHHHHHHHHHHHTS-HHHHHHHHHHHHHHHHHHHH---HHHHHHHHHT-